Protein AF-A0A925I379-F1 (afdb_monomer)

Secondary structure (DSSP, 8-state):
-PPPP----GGGT-TTPPPTTSPP---SPEE--S-HHHHTTSTTSSEETT-------SSTT--

Structure (mmCIF, N/CA/C/O backbone):
data_AF-A0A925I379-F1
#
_entry.id   AF-A0A925I379-F1
#
loop_
_atom_site.group_PDB
_atom_site.id
_atom_site.type_symbol
_atom_site.label_atom_id
_atom_site.label_alt_id
_atom_site.label_comp_id
_atom_site.label_asym_id
_atom_site.label_entity_id
_atom_site.label_seq_id
_atom_site.pdbx_PDB_ins_code
_atom_site.Cartn_x
_atom_site.Cartn_y
_atom_site.Cartn_z
_atom_site.occupancy
_atom_site.B_iso_or_equiv
_atom_site.auth_seq_id
_atom_site.auth_comp_id
_atom_site.auth_asym_id
_atom_site.auth_atom_id
_atom_site.pdbx_PDB_model_num
ATOM 1 N N . MET A 1 1 ? 25.136 24.236 -36.884 1.00 44.56 1 MET A N 1
ATOM 2 C CA . MET A 1 1 ? 24.132 24.169 -35.801 1.00 44.56 1 MET A CA 1
ATOM 3 C C . MET A 1 1 ? 23.901 22.692 -35.515 1.00 44.56 1 MET A C 1
ATOM 5 O O . MET A 1 1 ? 23.273 22.034 -36.332 1.00 44.56 1 MET A O 1
ATOM 9 N N . SER A 1 2 ? 24.532 22.136 -34.475 1.00 46.88 2 SER A N 1
ATOM 10 C CA . SER A 1 2 ? 24.400 20.706 -34.153 1.00 46.88 2 SER A CA 1
ATOM 11 C C . SER A 1 2 ? 23.003 20.423 -33.615 1.00 46.88 2 SER A C 1
ATOM 13 O O . SER A 1 2 ? 22.581 21.047 -32.645 1.00 46.88 2 SER A O 1
ATOM 15 N N . SER A 1 3 ? 22.300 19.494 -34.261 1.00 59.06 3 SER A N 1
ATOM 16 C CA . SER A 1 3 ? 21.057 18.916 -33.746 1.00 59.06 3 SER A CA 1
ATOM 17 C C . SER A 1 3 ? 21.350 18.221 -32.411 1.00 59.06 3 SER A C 1
ATOM 19 O O . SER A 1 3 ? 22.355 17.506 -32.341 1.00 59.06 3 SER A O 1
ATOM 21 N N . PRO A 1 4 ? 20.536 18.398 -31.354 1.00 58.91 4 PRO A N 1
ATOM 22 C CA . PRO A 1 4 ? 20.691 17.580 -30.163 1.00 58.91 4 PRO A CA 1
ATOM 23 C C . PRO A 1 4 ? 20.482 16.120 -30.574 1.00 58.91 4 PRO A C 1
ATOM 25 O O . PRO A 1 4 ? 19.504 15.789 -31.244 1.00 58.91 4 PRO A O 1
ATOM 28 N N . ALA A 1 5 ? 21.438 15.258 -30.225 1.00 64.56 5 ALA A N 1
ATOM 29 C CA . ALA A 1 5 ? 21.270 13.8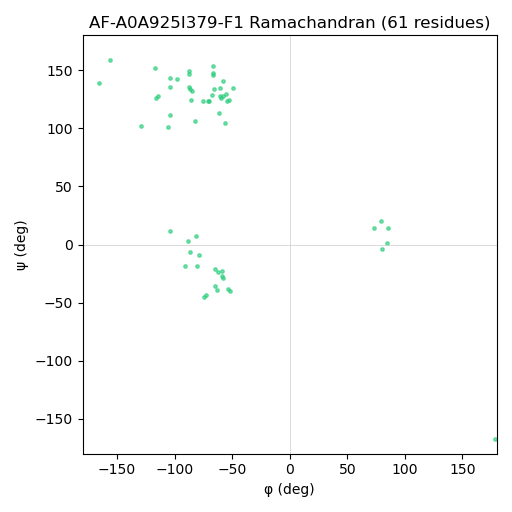22 -30.367 1.00 64.56 5 ALA A CA 1
ATOM 30 C C . ALA A 1 5 ? 19.966 13.438 -29.659 1.00 64.56 5 ALA A C 1
ATOM 32 O O . ALA A 1 5 ? 19.766 13.792 -28.497 1.00 64.56 5 ALA A O 1
ATOM 33 N N . PHE A 1 6 ? 19.063 12.784 -30.387 1.00 64.69 6 PHE A N 1
ATOM 34 C CA . PHE A 1 6 ? 17.802 12.290 -29.856 1.00 64.69 6 PHE A CA 1
ATOM 35 C C . PHE A 1 6 ? 18.123 11.379 -28.667 1.00 64.69 6 PHE A C 1
ATOM 37 O O . PHE A 1 6 ? 18.633 10.274 -28.849 1.00 64.69 6 PHE A O 1
ATOM 44 N N . ILE A 1 7 ? 17.899 11.868 -27.445 1.00 71.19 7 ILE A N 1
ATOM 45 C CA . ILE A 1 7 ? 17.927 11.018 -26.259 1.00 71.19 7 ILE A CA 1
ATOM 46 C C . ILE A 1 7 ? 16.809 10.008 -26.495 1.00 71.19 7 ILE A C 1
ATOM 48 O O . ILE A 1 7 ? 15.646 10.395 -26.596 1.00 71.19 7 ILE A O 1
ATOM 52 N N . ALA A 1 8 ? 17.176 8.737 -26.673 1.00 75.56 8 ALA A N 1
ATOM 53 C CA . ALA A 1 8 ? 16.207 7.659 -26.791 1.00 75.56 8 ALA A CA 1
ATOM 54 C C . ALA A 1 8 ? 15.209 7.771 -25.633 1.00 75.56 8 ALA A C 1
ATOM 56 O O . ALA A 1 8 ? 15.612 8.021 -24.493 1.00 75.56 8 ALA A O 1
ATOM 57 N N . ALA A 1 9 ? 13.918 7.638 -25.939 1.00 82.38 9 ALA A N 1
ATOM 58 C CA . ALA A 1 9 ? 12.881 7.739 -24.928 1.00 82.38 9 ALA A CA 1
ATOM 59 C C . ALA A 1 9 ? 13.184 6.719 -23.808 1.00 82.38 9 ALA A C 1
ATOM 61 O O . ALA A 1 9 ? 13.501 5.567 -24.116 1.00 82.38 9 ALA A O 1
ATOM 62 N N . PRO A 1 10 ? 13.191 7.117 -22.524 1.00 79.75 10 PRO A N 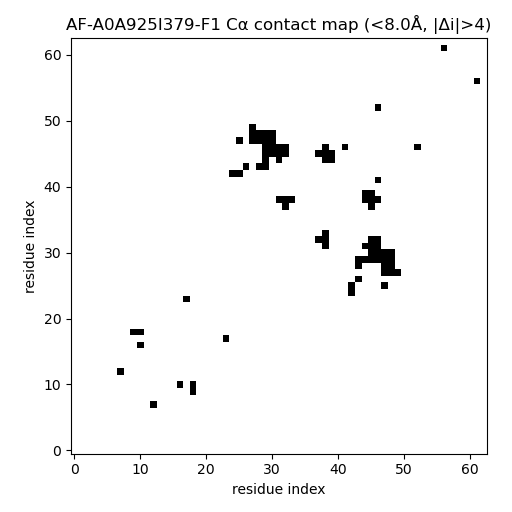1
ATOM 63 C CA . PRO A 1 10 ? 13.719 6.285 -21.442 1.00 79.75 10 PRO A CA 1
ATOM 64 C C . PRO A 1 10 ? 13.023 4.918 -21.343 1.00 79.75 10 PRO A C 1
ATOM 66 O O . PRO A 1 10 ? 13.662 3.927 -20.993 1.00 79.75 10 PRO A O 1
ATOM 69 N N . GLU A 1 11 ? 11.754 4.828 -21.740 1.00 82.94 11 GLU A N 1
ATOM 70 C CA . GLU A 1 11 ? 10.990 3.584 -21.845 1.00 82.94 11 GLU A CA 1
ATOM 71 C C . GLU A 1 11 ? 11.602 2.533 -22.791 1.00 82.94 11 GLU A C 1
ATOM 73 O O . GLU A 1 11 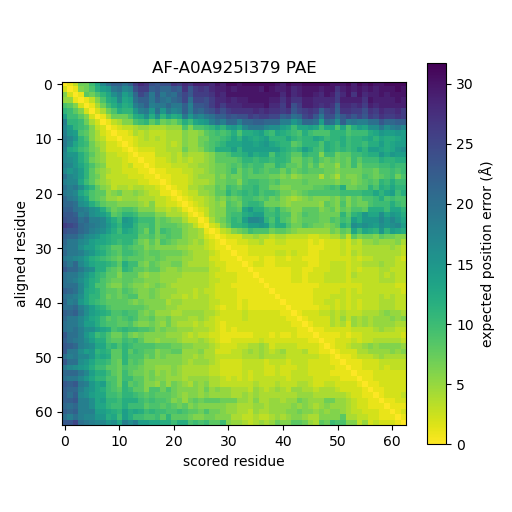? 11.332 1.344 -22.626 1.00 82.94 11 GLU A O 1
ATOM 78 N N . THR A 1 12 ? 12.443 2.924 -23.756 1.00 86.75 12 THR A N 1
ATOM 79 C CA . THR A 1 12 ? 13.079 1.987 -24.699 1.00 86.75 12 THR A CA 1
ATOM 80 C C . THR A 1 12 ? 14.381 1.390 -24.169 1.00 86.75 12 THR A C 1
ATOM 82 O O . THR A 1 12 ? 14.957 0.525 -24.825 1.00 86.75 12 THR A O 1
ATOM 85 N N . LEU A 1 13 ? 14.880 1.853 -23.016 1.00 86.62 13 LEU A N 1
ATOM 86 C CA . LEU A 1 13 ? 16.174 1.422 -22.477 1.00 86.62 13 LEU A CA 1
ATOM 87 C C . LEU A 1 13 ? 16.123 0.006 -21.895 1.00 86.62 13 LEU A C 1
ATOM 89 O O . LEU A 1 13 ? 17.027 -0.789 -22.146 1.00 86.62 13 LEU A O 1
ATOM 93 N N . HIS A 1 14 ? 15.092 -0.316 -21.108 1.00 83.19 14 HIS A N 1
ATOM 94 C CA . HIS A 1 14 ? 14.905 -1.651 -20.537 1.00 83.19 14 HIS A CA 1
ATOM 95 C C . HIS A 1 14 ? 13.478 -1.823 -19.982 1.00 83.19 14 HIS A C 1
ATOM 97 O O . HIS A 1 14 ? 13.000 -0.926 -19.288 1.00 83.19 14 HIS A O 1
ATOM 103 N N . PRO A 1 15 ? 12.808 -2.977 -20.177 1.00 80.94 15 PRO A N 1
ATOM 104 C CA . PRO A 1 15 ? 11.444 -3.198 -19.679 1.00 80.94 15 PRO A CA 1
ATOM 105 C C . PRO A 1 15 ? 11.310 -3.144 -18.147 1.00 80.94 15 PRO A C 1
ATOM 107 O O . PRO A 1 15 ? 10.226 -2.874 -17.642 1.00 80.94 15 PRO A O 1
ATOM 110 N N . SER A 1 16 ? 12.392 -3.386 -17.401 1.00 81.94 16 SER A N 1
ATOM 11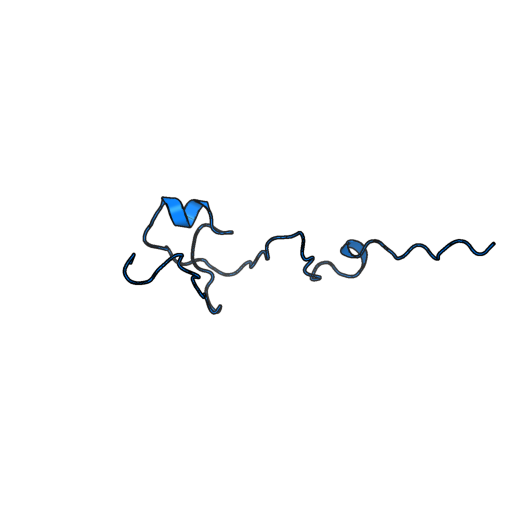1 C CA . SER A 1 16 ? 12.406 -3.271 -15.930 1.00 81.94 16 SER A CA 1
ATOM 112 C C . SER A 1 16 ? 12.753 -1.871 -15.417 1.00 81.94 16 SER A C 1
ATOM 114 O O . SER A 1 16 ? 12.898 -1.697 -14.208 1.00 81.94 16 SER A O 1
ATOM 116 N N . LEU A 1 17 ? 12.948 -0.885 -16.298 1.00 85.25 17 LEU A N 1
ATOM 117 C CA . LEU A 1 17 ? 13.207 0.483 -15.868 1.00 85.25 17 LEU A CA 1
ATOM 118 C C . LEU A 1 17 ? 11.934 1.073 -15.251 1.00 85.25 17 LEU A C 1
ATOM 120 O O . LEU A 1 17 ? 10.889 1.127 -15.895 1.00 85.25 17 LEU A O 1
ATOM 124 N N . TRP A 1 18 ? 12.033 1.539 -14.007 1.00 83.62 18 TRP A N 1
ATOM 125 C CA . TRP A 1 18 ? 10.951 2.280 -13.371 1.00 83.62 18 TRP A CA 1
ATOM 126 C C . TRP A 1 18 ? 11.045 3.763 -13.736 1.00 8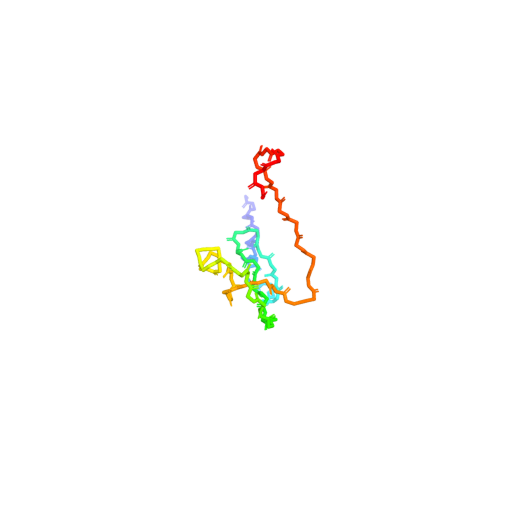3.62 18 TRP A C 1
ATOM 128 O O . TRP A 1 18 ? 12.078 4.398 -13.521 1.00 83.62 18 TRP A O 1
ATOM 138 N N . LEU A 1 19 ? 9.966 4.311 -14.299 1.00 86.81 19 LEU A N 1
ATOM 139 C CA . LEU A 1 19 ? 9.854 5.732 -14.626 1.00 86.81 19 LEU A CA 1
ATOM 140 C C . LEU A 1 19 ? 9.087 6.467 -13.523 1.00 86.81 19 LEU A C 1
ATOM 142 O O . LEU A 1 19 ? 8.083 5.964 -13.030 1.00 86.81 19 LEU A O 1
ATOM 146 N N . ALA A 1 20 ? 9.497 7.695 -13.197 1.00 83.50 20 ALA A N 1
ATOM 147 C CA . ALA A 1 20 ? 8.864 8.498 -12.142 1.00 83.50 20 ALA A CA 1
ATOM 148 C C . ALA A 1 20 ? 7.364 8.773 -12.380 1.00 83.50 20 ALA A C 1
ATOM 150 O O . ALA A 1 20 ? 6.611 8.969 -11.432 1.00 83.50 20 ALA A O 1
ATOM 151 N N . SER A 1 21 ? 6.920 8.782 -13.641 1.00 85.31 21 SER A N 1
ATOM 152 C CA . SER A 1 21 ? 5.510 8.948 -14.019 1.00 85.31 21 SER A CA 1
ATOM 153 C C . SER A 1 21 ? 4.676 7.673 -13.866 1.00 85.31 21 SER A C 1
ATOM 155 O O . SER A 1 21 ? 3.456 7.713 -14.017 1.00 85.31 21 SER A O 1
ATOM 157 N N . GLN A 1 22 ? 5.312 6.532 -13.599 1.00 81.88 22 GLN A N 1
ATOM 158 C CA . GLN A 1 22 ? 4.654 5.242 -13.481 1.00 81.88 22 GLN A CA 1
ATOM 159 C C . GLN A 1 22 ? 4.542 4.849 -12.015 1.00 81.88 22 GLN A C 1
ATOM 161 O O . GLN A 1 22 ? 5.511 4.894 -11.260 1.00 81.88 22 GLN A O 1
ATOM 166 N N . LEU A 1 23 ? 3.374 4.354 -11.617 1.00 76.00 23 LEU A N 1
ATOM 167 C CA . LEU A 1 23 ? 3.285 3.599 -10.375 1.00 76.00 23 LEU A CA 1
ATOM 168 C C . LEU A 1 23 ? 4.083 2.302 -10.520 1.00 76.00 23 LEU A C 1
ATOM 170 O O . LEU A 1 23 ? 3.969 1.596 -11.529 1.00 76.00 23 LEU A O 1
ATOM 174 N N . ALA A 1 24 ? 4.891 1.992 -9.507 1.00 71.88 24 ALA A N 1
ATOM 175 C CA . ALA A 1 24 ? 5.597 0.725 -9.448 1.00 71.88 24 ALA A CA 1
ATOM 176 C C . ALA A 1 24 ? 4.573 -0.419 -9.458 1.00 71.88 24 ALA A C 1
ATOM 178 O O . ALA A 1 24 ? 3.641 -0.456 -8.653 1.00 71.88 24 ALA A O 1
ATOM 179 N N . ARG A 1 25 ? 4.737 -1.354 -10.395 1.00 70.00 25 ARG A N 1
ATOM 180 C CA . ARG A 1 25 ? 3.910 -2.558 -10.490 1.00 70.00 25 ARG A CA 1
ATOM 181 C C . ARG A 1 25 ? 4.743 -3.730 -10.002 1.00 70.00 25 ARG A C 1
ATOM 183 O O . ARG A 1 25 ? 5.601 -4.220 -10.729 1.00 70.00 25 ARG A O 1
ATOM 190 N N . SER A 1 26 ? 4.504 -4.154 -8.767 1.00 67.38 26 SER A N 1
ATOM 191 C CA . SER A 1 26 ? 5.047 -5.413 -8.264 1.00 67.38 26 SER A CA 1
ATOM 192 C C . SER A 1 26 ? 4.093 -6.547 -8.628 1.00 67.38 26 SER A C 1
ATOM 194 O O . SER A 1 26 ? 2.887 -6.429 -8.433 1.00 67.38 26 SER A O 1
ATOM 196 N N . SER A 1 27 ? 4.625 -7.654 -9.144 1.00 69.88 27 SER A N 1
ATOM 197 C CA . SER A 1 27 ? 3.864 -8.890 -9.368 1.00 69.88 27 SER A CA 1
ATOM 198 C C . SER A 1 27 ? 3.716 -9.735 -8.095 1.00 69.88 27 SER A C 1
ATOM 200 O O . SER A 1 27 ? 3.290 -10.887 -8.170 1.00 69.88 27 SER A O 1
ATOM 202 N N . ALA A 1 28 ? 4.136 -9.217 -6.936 1.00 77.88 28 ALA A N 1
ATOM 203 C CA . ALA A 1 28 ? 4.074 -9.937 -5.673 1.00 77.88 28 ALA A CA 1
ATOM 204 C C . ALA A 1 28 ? 2.623 -10.171 -5.230 1.00 77.88 28 ALA A C 1
ATOM 206 O O . ALA A 1 28 ? 1.732 -9.350 -5.456 1.00 77.88 28 ALA A O 1
ATOM 207 N N . ARG A 1 29 ? 2.393 -11.300 -4.549 1.00 86.38 29 ARG A N 1
ATOM 208 C CA . ARG A 1 29 ? 1.101 -11.592 -3.923 1.00 86.38 29 ARG A CA 1
ATOM 209 C C . ARG A 1 29 ? 0.759 -10.481 -2.930 1.00 86.38 29 ARG A C 1
ATOM 211 O O . ARG A 1 29 ? 1.562 -10.172 -2.049 1.00 86.38 29 ARG A O 1
ATOM 218 N N . CYS A 1 30 ? -0.438 -9.927 -3.075 1.00 90.81 30 CYS A N 1
ATOM 219 C CA . CYS A 1 30 ? -0.963 -8.932 -2.155 1.00 90.81 30 CYS A CA 1
ATOM 220 C C . CYS A 1 30 ? -1.682 -9.595 -0.970 1.00 90.81 30 CYS A C 1
ATOM 222 O O . CYS A 1 30 ? -2.283 -10.666 -1.105 1.00 90.81 30 CYS A O 1
ATOM 224 N N . ILE A 1 31 ? -1.593 -8.955 0.191 1.00 92.62 31 ILE A N 1
ATOM 225 C CA . ILE A 1 31 ? -2.292 -9.295 1.433 1.00 92.62 31 ILE A CA 1
ATOM 226 C C . ILE A 1 31 ? -3.437 -8.290 1.609 1.00 92.62 31 ILE A C 1
ATOM 228 O O . ILE A 1 31 ? -3.279 -7.119 1.268 1.00 92.62 31 ILE A O 1
ATOM 232 N N . ASP A 1 32 ? -4.586 -8.735 2.121 1.00 92.56 32 ASP A N 1
ATOM 233 C CA . ASP A 1 32 ? -5.730 -7.851 2.371 1.00 92.56 32 ASP A CA 1
ATOM 234 C C . ASP A 1 32 ? -5.344 -6.713 3.333 1.00 92.56 32 ASP A C 1
ATOM 236 O O . ASP A 1 32 ? -4.601 -6.914 4.297 1.00 92.56 32 ASP A O 1
ATOM 240 N N . THR A 1 33 ? -5.849 -5.512 3.061 1.00 93.19 33 THR A N 1
ATOM 241 C CA . THR A 1 33 ? -5.655 -4.346 3.926 1.00 93.19 33 THR A CA 1
ATOM 242 C C . THR A 1 33 ? -6.605 -4.332 5.122 1.00 93.19 33 THR A C 1
ATOM 244 O O . THR A 1 33 ? -6.351 -3.604 6.078 1.00 93.19 33 THR A O 1
ATOM 247 N N . GLY A 1 34 ? -7.705 -5.093 5.068 1.00 95.06 34 GLY A N 1
ATOM 248 C CA . GLY A 1 34 ? -8.821 -5.001 6.014 1.00 95.06 34 GLY A CA 1
ATOM 249 C C . GLY A 1 34 ? -9.786 -3.845 5.718 1.00 95.06 34 GLY A C 1
ATOM 250 O O . GLY A 1 34 ? -10.828 -3.736 6.361 1.00 95.06 34 GLY A O 1
ATOM 251 N N . PHE A 1 35 ? -9.485 -3.009 4.717 1.00 94.75 35 PHE A N 1
ATOM 252 C CA . PHE A 1 35 ? -10.290 -1.862 4.307 1.00 94.75 35 PHE A CA 1
ATOM 253 C C . PHE A 1 35 ? -10.537 -1.899 2.795 1.00 94.75 35 PHE A C 1
ATOM 255 O O . PHE A 1 35 ? -9.697 -1.483 1.999 1.00 94.75 35 PHE A O 1
ATOM 262 N N . ALA A 1 36 ? -11.731 -2.330 2.378 1.00 95.19 36 ALA A N 1
ATOM 263 C CA . ALA A 1 36 ? -12.067 -2.499 0.958 1.00 95.19 36 ALA A CA 1
ATOM 264 C C . ALA A 1 36 ? -11.824 -1.233 0.110 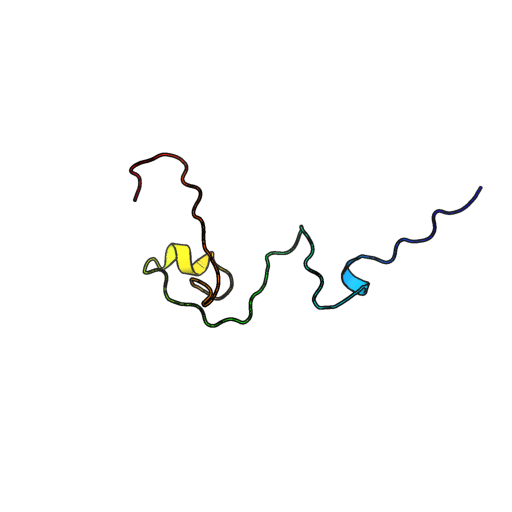1.00 95.19 36 ALA A C 1
ATOM 266 O O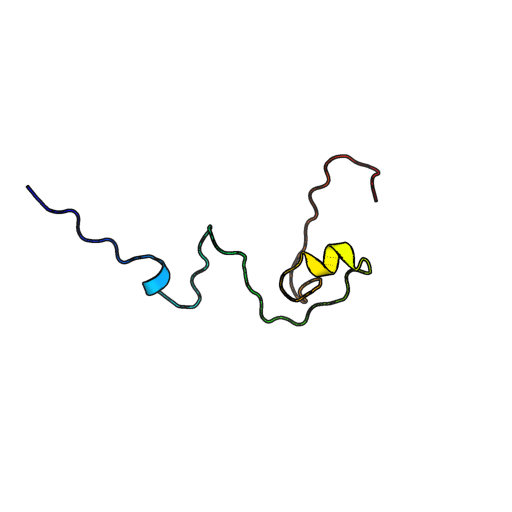 . ALA A 1 36 ? -11.338 -1.321 -1.018 1.00 95.19 36 ALA A O 1
ATOM 267 N N . ALA A 1 37 ? -12.112 -0.053 0.670 1.00 95.19 37 ALA A N 1
ATOM 268 C CA . ALA A 1 37 ? -11.876 1.222 -0.003 1.00 95.19 37 ALA A CA 1
ATOM 269 C C . ALA A 1 37 ? -10.384 1.478 -0.278 1.00 95.19 37 ALA A C 1
ATOM 271 O O . ALA A 1 37 ? -10.045 1.964 -1.354 1.00 95.19 37 ALA A O 1
ATOM 272 N N . LEU A 1 38 ? -9.496 1.122 0.657 1.00 92.69 38 LEU A N 1
ATOM 273 C CA . LEU A 1 38 ? -8.049 1.262 0.489 1.00 92.69 38 LEU A CA 1
ATOM 274 C C . LEU A 1 38 ? -7.502 0.218 -0.485 1.00 92.69 38 LEU A C 1
ATOM 276 O O . LEU A 1 38 ? -6.735 0.565 -1.379 1.00 92.69 38 LEU A O 1
ATOM 280 N N . SER A 1 39 ? -7.944 -1.036 -0.364 1.00 92.50 39 SER A N 1
ATOM 281 C CA . SER A 1 39 ? -7.571 -2.117 -1.282 1.00 92.50 39 SER A CA 1
ATOM 282 C C . SER A 1 39 ? -7.819 -1.727 -2.744 1.00 92.50 39 SER A C 1
ATOM 284 O O . SER A 1 39 ? -6.965 -1.962 -3.591 1.00 92.50 39 SER A O 1
ATOM 286 N N . ALA A 1 40 ? -8.931 -1.043 -3.040 1.00 91.88 40 ALA A N 1
ATOM 287 C CA . ALA A 1 40 ? -9.252 -0.570 -4.389 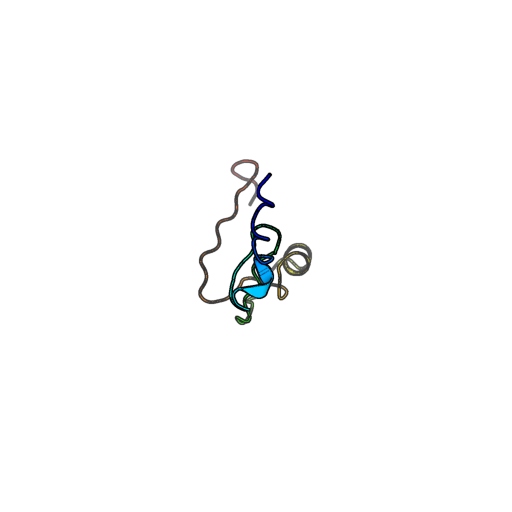1.00 91.88 40 ALA A CA 1
ATOM 288 C C . ALA A 1 40 ? -8.285 0.499 -4.945 1.00 91.88 40 ALA A C 1
ATOM 290 O O . ALA A 1 40 ? -8.222 0.679 -6.160 1.00 91.88 40 ALA A O 1
ATOM 291 N N . GLN A 1 41 ? -7.547 1.208 -4.084 1.00 90.50 41 GLN A N 1
ATOM 292 C CA . GLN A 1 41 ? -6.571 2.229 -4.491 1.00 90.50 41 GLN A CA 1
ATOM 293 C C . GLN A 1 41 ? -5.157 1.666 -4.679 1.00 90.50 41 GLN A C 1
ATOM 295 O O . GLN A 1 41 ? -4.321 2.305 -5.319 1.00 90.50 41 GLN A O 1
ATOM 300 N N . LEU A 1 42 ? -4.864 0.488 -4.122 1.00 89.12 42 LEU A N 1
ATOM 301 C CA . LEU A 1 42 ? -3.534 -0.109 -4.194 1.00 89.12 42 LEU A CA 1
ATOM 302 C C . LEU A 1 42 ? -3.370 -0.957 -5.465 1.00 89.12 42 LEU A C 1
ATOM 304 O O . LEU A 1 42 ? -4.243 -1.772 -5.783 1.00 89.12 42 LEU A O 1
ATOM 308 N N . PRO A 1 43 ? -2.234 -0.845 -6.180 1.00 85.56 43 PRO A N 1
ATOM 309 C CA . PRO A 1 43 ? -1.913 -1.759 -7.269 1.00 85.56 43 PRO A CA 1
ATOM 310 C C . PRO A 1 43 ? -1.952 -3.216 -6.788 1.00 85.56 43 PRO A C 1
ATOM 312 O O . PRO A 1 43 ? -1.254 -3.581 -5.849 1.00 85.56 43 PRO A O 1
ATOM 315 N N . GLY A 1 44 ? -2.772 -4.050 -7.431 1.00 87.00 44 GLY A N 1
ATOM 316 C CA . GLY A 1 44 ? -2.932 -5.459 -7.049 1.00 87.00 44 GLY A CA 1
ATOM 317 C C . GLY A 1 44 ? -3.935 -5.721 -5.919 1.00 87.00 44 GLY A C 1
ATOM 318 O O . GLY A 1 44 ? -4.150 -6.883 -5.577 1.00 87.00 44 GLY A O 1
ATOM 319 N N . GLY A 1 45 ? -4.596 -4.691 -5.382 1.00 90.62 45 GLY A N 1
ATOM 320 C CA . GLY A 1 45 ? -5.724 -4.867 -4.466 1.00 90.62 45 GLY A CA 1
ATOM 321 C C . GLY A 1 45 ? -5.355 -5.068 -2.994 1.00 90.62 45 GLY A C 1
ATOM 322 O O . GLY A 1 45 ? -6.202 -5.518 -2.225 1.00 90.62 45 GLY A O 1
ATOM 323 N N . GLY A 1 46 ? -4.115 -4.787 -2.584 1.00 92.12 46 GLY A N 1
ATOM 324 C CA . GLY A 1 46 ? -3.686 -4.977 -1.198 1.00 92.12 46 GLY A CA 1
ATOM 325 C C . GLY A 1 46 ? -2.222 -4.632 -0.935 1.00 92.12 46 GLY A C 1
ATOM 326 O O . GLY A 1 46 ? -1.554 -4.025 -1.770 1.00 92.12 46 GLY A O 1
ATOM 327 N N . TRP A 1 47 ? -1.718 -5.031 0.235 1.00 91.88 47 TRP A N 1
ATOM 328 C CA . TRP A 1 47 ? -0.324 -4.821 0.627 1.00 91.88 47 TRP A CA 1
ATOM 329 C C . TRP A 1 47 ? 0.607 -5.798 -0.098 1.00 91.88 47 TRP A C 1
ATOM 331 O O . TRP A 1 47 ? 0.425 -7.009 0.048 1.00 91.88 47 TRP A O 1
ATOM 341 N N . PRO A 1 48 ? 1.624 -5.333 -0.842 1.00 90.12 48 PRO A N 1
ATOM 342 C CA . PRO A 1 48 ? 2.566 -6.229 -1.500 1.00 90.12 48 PRO A CA 1
ATOM 343 C C . PRO A 1 48 ? 3.425 -6.971 -0.467 1.00 90.12 48 PRO A C 1
ATOM 345 O O . PRO A 1 48 ? 4.037 -6.363 0.412 1.00 90.12 48 PRO A O 1
ATOM 348 N N . GLY A 1 49 ? 3.500 -8.298 -0.580 1.00 88.50 49 GLY A N 1
ATOM 349 C CA . GLY A 1 49 ? 4.382 -9.103 0.264 1.00 88.50 49 GLY A CA 1
ATOM 350 C C . GLY A 1 49 ? 5.867 -8.828 -0.004 1.00 88.50 49 GLY A C 1
ATOM 351 O O . GLY A 1 49 ? 6.267 -8.592 -1.143 1.00 88.50 49 GLY A O 1
ATOM 352 N N . GLY A 1 50 ? 6.694 -8.897 1.045 1.00 87.12 50 GLY A N 1
ATOM 353 C CA . GLY A 1 50 ? 8.149 -8.718 0.937 1.00 87.12 50 GLY A CA 1
ATOM 354 C C . GLY A 1 50 ? 8.604 -7.273 0.700 1.00 87.12 50 GLY A C 1
ATOM 355 O O . GLY A 1 50 ? 9.756 -7.060 0.333 1.00 87.12 50 GLY A O 1
ATOM 356 N N . ALA A 1 51 ? 7.718 -6.295 0.903 1.00 85.81 51 ALA A N 1
ATOM 357 C CA . ALA A 1 51 ? 8.013 -4.871 0.801 1.00 85.81 51 ALA A CA 1
ATOM 358 C C . ALA A 1 51 ? 7.810 -4.165 2.150 1.00 85.81 51 ALA A C 1
ATOM 360 O O . ALA A 1 51 ? 6.985 -4.582 2.964 1.00 85.81 51 ALA A O 1
ATOM 361 N N . LEU A 1 52 ? 8.550 -3.074 2.366 1.00 89.00 52 LEU A N 1
ATOM 362 C CA . LEU A 1 52 ? 8.291 -2.135 3.455 1.00 89.00 52 LEU A CA 1
ATOM 363 C C . LEU A 1 52 ? 7.241 -1.122 2.994 1.00 89.00 52 LEU A C 1
ATOM 365 O O . LEU A 1 52 ? 7.363 -0.557 1.908 1.00 89.00 52 LEU A O 1
ATOM 369 N N . ILE A 1 53 ? 6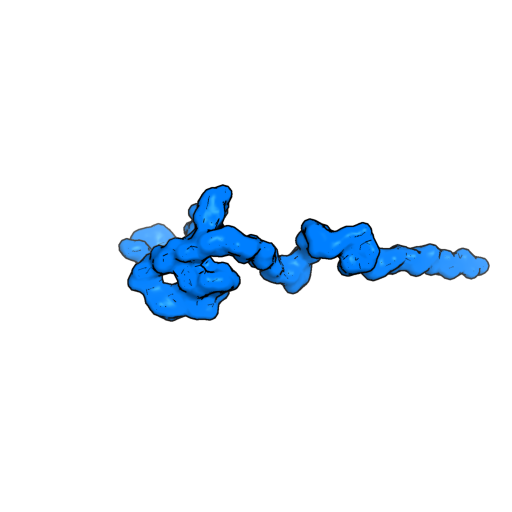.230 -0.893 3.829 1.00 88.69 53 ILE A N 1
ATOM 370 C CA . ILE A 1 53 ? 5.188 0.105 3.595 1.00 88.69 53 ILE A CA 1
ATOM 371 C C . ILE A 1 53 ? 5.269 1.161 4.692 1.00 88.69 53 ILE A C 1
ATOM 373 O O . ILE A 1 53 ? 5.192 0.838 5.875 1.00 88.69 53 ILE A O 1
ATOM 377 N N . GLU A 1 54 ? 5.376 2.421 4.281 1.00 91.94 54 GLU A N 1
ATOM 378 C CA . GLU A 1 54 ? 5.297 3.586 5.159 1.00 91.94 54 GLU A CA 1
ATOM 379 C C . GLU A 1 54 ? 4.043 4.394 4.809 1.00 91.94 54 GLU A C 1
ATOM 381 O O . GLU A 1 54 ? 3.813 4.733 3.647 1.00 91.94 54 GLU A O 1
ATOM 386 N N . LEU A 1 55 ? 3.212 4.692 5.812 1.00 89.75 55 LEU A N 1
ATOM 387 C CA . LEU A 1 55 ? 2.001 5.496 5.650 1.00 89.75 55 LEU A CA 1
ATOM 388 C C . LEU A 1 55 ? 2.246 6.900 6.197 1.00 89.75 55 LEU A C 1
ATOM 390 O O . LEU A 1 55 ? 2.372 7.091 7.406 1.00 89.75 55 LEU A O 1
ATOM 394 N N . LEU A 1 56 ? 2.287 7.891 5.306 1.00 92.56 56 LEU A N 1
ATOM 395 C CA . LEU A 1 56 ? 2.371 9.295 5.692 1.00 92.56 56 LEU A CA 1
ATOM 396 C C . LEU A 1 56 ? 0.968 9.800 6.032 1.00 92.56 56 LEU A C 1
ATOM 398 O O . LEU A 1 56 ? 0.129 10.008 5.155 1.00 92.56 56 LEU A O 1
ATOM 402 N N . LEU A 1 57 ? 0.715 9.978 7.325 1.00 91.94 57 LEU A N 1
ATOM 403 C CA . LEU A 1 57 ? -0.555 10.479 7.834 1.00 91.94 57 LEU A CA 1
ATOM 404 C C . LEU A 1 57 ? -0.556 12.008 7.880 1.00 91.94 57 LEU A C 1
ATOM 406 O O . LEU A 1 57 ? 0.473 12.636 8.117 1.00 91.94 57 LEU A O 1
ATOM 410 N N . GLN A 1 58 ? -1.736 12.604 7.702 1.00 94.69 58 GLN A N 1
ATOM 411 C CA . GLN A 1 58 ? -1.909 14.059 7.786 1.00 94.69 58 GLN A CA 1
ATOM 412 C C . GLN A 1 58 ? -1.628 14.598 9.196 1.00 94.69 58 GLN A C 1
ATOM 414 O O . GLN A 1 58 ? -1.101 15.695 9.347 1.00 94.69 58 GLN A O 1
ATOM 419 N N . GLN A 1 59 ? -1.983 13.828 10.228 1.00 95.50 59 GLN A N 1
ATOM 420 C CA . GLN A 1 59 ? -1.804 14.196 11.630 1.00 95.50 59 GLN A CA 1
ATOM 421 C C . GLN A 1 59 ? -1.743 12.937 12.518 1.00 95.50 59 GLN A C 1
ATOM 423 O O . GLN A 1 59 ? -2.244 11.882 12.114 1.00 95.50 59 GLN A O 1
ATOM 428 N N . PRO A 1 60 ? -1.162 13.020 13.727 1.00 94.00 60 PRO A N 1
ATOM 429 C CA . PRO A 1 60 ? -1.182 11.913 14.681 1.00 94.00 60 PRO A CA 1
ATOM 430 C C . PRO A 1 60 ? -2.602 11.612 15.196 1.00 94.00 60 PRO A C 1
ATOM 432 O O . PRO A 1 60 ? -3.450 12.500 15.266 1.00 94.00 60 PRO A O 1
ATOM 435 N N . GLY A 1 61 ? -2.843 10.360 15.604 1.00 92.44 61 GLY A N 1
ATOM 436 C CA . GLY A 1 61 ? -4.080 9.948 16.289 1.00 92.44 61 GLY A CA 1
ATOM 437 C C . GLY A 1 61 ? -5.308 9.717 15.397 1.00 92.44 61 GLY A C 1
ATOM 438 O O . GLY A 1 61 ? -6.422 9.770 15.903 1.00 92.44 61 GLY A O 1
ATOM 439 N N . ILE A 1 62 ? -5.127 9.486 14.091 1.00 93.56 62 ILE A N 1
ATOM 440 C CA . ILE A 1 62 ? -6.220 9.226 13.121 1.00 93.56 62 ILE A CA 1
ATOM 441 C C . ILE A 1 62 ? -6.352 7.751 12.709 1.00 93.56 62 ILE A C 1
ATOM 443 O O . ILE A 1 62 ? -7.013 7.451 11.717 1.00 93.56 62 ILE A O 1
ATOM 447 N N . GLY A 1 63 ? -5.666 6.862 13.426 1.00 86.19 63 GLY A N 1
ATOM 448 C CA . GLY A 1 63 ? -5.705 5.413 13.225 1.00 86.19 63 GLY A CA 1
ATOM 449 C C . GLY A 1 63 ? -6.632 4.746 14.220 1.00 86.19 63 GLY A C 1
ATOM 450 O O . GLY A 1 63 ? -6.541 5.116 15.413 1.00 86.19 63 GLY A O 1
#

Solvent-accessible surface area (backbone atoms only — not comparable to full-atom values): 4571 Å² total; per-residue (Å²): 133,84,74,79,77,80,75,72,61,72,79,75,75,42,93,84,65,85,49,92,92,50,81,84,80,74,92,51,65,51,42,81,67,90,40,73,75,58,16,74,73,32,81,84,48,20,47,53,56,98,60,91,84,83,84,89,69,96,58,89,89,82,123

Sequence (63 aa):
MSSPAFIAAPETLHPSLWLASQLARSSARCIDTGFAALSAQLPGGGWPGGALIELLLQQPGIG

Radius of gyration: 18.24 Å; Cα contacts (8 Å, |Δi|>4): 43; chains: 1; bounding box: 36×36×52 Å

Foldseek 3Di:
DDDPDPPPDPCVPDVPDDDPVDDDADPAAFDAPVDQVVLVVDRNRHHGPPDDDDDDDPDPPPD

Mean predicted aligned error: 8.7 Å

pLDDT: mean 83.82, std 11.45, range [44.56, 95.5]